Protein AF-A0A0C4YRH5-F1 (afdb_monomer_lite)

pLDDT: mean 89.0, std 13.28, range [38.34, 97.81]

Foldseek 3Di:
DDDDPVNLVVLLVLLLVQLLVVCVPPNLVPADLQNSQVSSVHGSVCSCVRAVDSVRSVVVSVVVVLVVQLVPLAVDNVLSVVLVVLVVVLCVVLVVDPDNVVNVVSVVVSVVVSVVSVVVRVVVPD

Structure (mmCIF, N/CA/C/O backbone):
data_AF-A0A0C4YRH5-F1
#
_entry.id   AF-A0A0C4YRH5-F1
#
loop_
_atom_site.group_PDB
_atom_site.id
_atom_site.type_symbol
_atom_site.label_atom_id
_atom_site.label_alt_id
_atom_site.label_comp_id
_atom_site.label_asym_id
_atom_site.label_entity_id
_atom_site.label_seq_id
_atom_site.pdbx_PDB_ins_code
_atom_site.Cartn_x
_atom_site.Cartn_y
_atom_site.Cartn_z
_atom_site.occupancy
_atom_site.B_iso_or_equiv
_atom_site.auth_seq_id
_atom_site.auth_comp_id
_atom_site.auth_asym_id
_atom_site.auth_atom_id
_atom_site.pdbx_PDB_model_num
ATOM 1 N N . MET A 1 1 ? 15.765 -10.991 -31.513 1.00 50.91 1 MET A N 1
ATOM 2 C CA . MET A 1 1 ? 15.737 -9.542 -31.212 1.00 50.91 1 MET A CA 1
ATOM 3 C C . MET A 1 1 ? 15.952 -9.371 -29.707 1.00 50.91 1 MET A C 1
ATOM 5 O O . MET A 1 1 ? 15.154 -9.901 -28.946 1.00 50.91 1 MET A O 1
ATOM 9 N N . ARG A 1 2 ? 17.059 -8.765 -29.249 1.00 55.38 2 ARG A N 1
ATOM 10 C CA . ARG A 1 2 ? 17.300 -8.531 -27.809 1.00 55.38 2 ARG A CA 1
ATOM 11 C C . ARG A 1 2 ? 16.478 -7.312 -27.385 1.00 55.38 2 ARG A C 1
ATOM 13 O O . ARG A 1 2 ? 16.853 -6.191 -27.708 1.00 55.38 2 ARG A O 1
ATOM 20 N N . TYR A 1 3 ? 15.350 -7.531 -26.714 1.00 61.28 3 TYR A N 1
ATOM 21 C CA . TYR A 1 3 ? 14.623 -6.449 -26.048 1.00 61.28 3 TYR A CA 1
ATOM 22 C C . TYR A 1 3 ? 15.564 -5.763 -25.049 1.00 61.28 3 TYR A C 1
ATOM 24 O O . TYR A 1 3 ? 16.209 -6.438 -24.244 1.00 61.28 3 TYR A O 1
ATOM 32 N N . SER A 1 4 ? 15.689 -4.436 -25.129 1.00 70.81 4 SER A N 1
ATOM 33 C CA . SER A 1 4 ? 16.569 -3.679 -24.236 1.00 70.81 4 SER A CA 1
ATOM 34 C C . SER A 1 4 ? 16.039 -3.724 -22.800 1.00 70.81 4 SER A C 1
ATOM 36 O O . SER A 1 4 ? 14.827 -3.782 -22.570 1.00 70.81 4 SER A O 1
ATOM 38 N N . ALA A 1 5 ? 16.940 -3.675 -21.816 1.00 73.50 5 ALA A N 1
ATOM 39 C CA . ALA A 1 5 ? 16.573 -3.621 -20.398 1.00 73.50 5 ALA A CA 1
ATOM 40 C C . ALA A 1 5 ? 15.580 -2.476 -20.103 1.00 73.50 5 ALA A C 1
ATOM 42 O O . ALA A 1 5 ? 14.652 -2.643 -19.314 1.00 73.50 5 ALA A O 1
ATOM 43 N N . THR A 1 6 ? 15.705 -1.362 -20.830 1.00 79.69 6 THR A N 1
ATOM 44 C CA . THR A 1 6 ? 14.797 -0.210 -20.794 1.00 79.69 6 THR A CA 1
ATOM 45 C C . THR A 1 6 ? 13.366 -0.570 -21.196 1.00 79.69 6 THR A C 1
ATOM 47 O O . THR A 1 6 ? 12.420 -0.173 -20.522 1.00 79.69 6 THR A O 1
ATOM 50 N N . HIS A 1 7 ? 13.180 -1.371 -22.249 1.00 83.75 7 HIS A N 1
ATOM 51 C CA . HIS A 1 7 ? 11.848 -1.804 -22.677 1.00 83.75 7 HIS A CA 1
ATOM 52 C C . HIS A 1 7 ? 11.206 -2.757 -21.657 1.00 83.75 7 HIS A C 1
ATOM 54 O O . HIS A 1 7 ? 10.002 -2.692 -21.403 1.00 83.75 7 HIS A O 1
ATOM 60 N N . LYS A 1 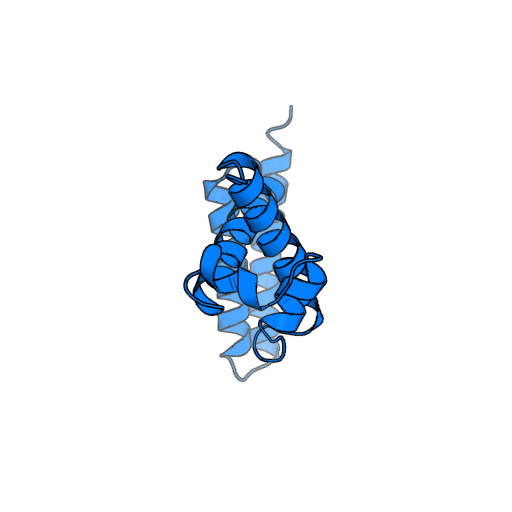8 ? 12.011 -3.631 -21.035 1.00 87.25 8 LYS A N 1
ATOM 61 C CA . LYS A 1 8 ? 11.539 -4.528 -19.971 1.00 87.25 8 LYS A CA 1
ATOM 62 C C . LYS A 1 8 ? 11.081 -3.740 -18.738 1.00 87.25 8 LYS A C 1
ATOM 64 O O . LYS A 1 8 ? 10.017 -4.046 -18.203 1.00 87.25 8 LYS A O 1
ATOM 69 N N . ALA A 1 9 ? 11.843 -2.727 -18.326 1.00 89.12 9 ALA A N 1
ATOM 70 C CA . ALA A 1 9 ? 11.489 -1.846 -17.213 1.00 89.12 9 ALA A CA 1
ATOM 71 C C . ALA A 1 9 ? 10.221 -1.024 -17.507 1.00 89.12 9 ALA A C 1
ATOM 73 O O . ALA A 1 9 ? 9.311 -0.997 -16.686 1.00 89.12 9 ALA A O 1
ATOM 74 N N . ALA A 1 10 ? 10.102 -0.446 -18.707 1.00 92.12 10 ALA A N 1
ATOM 75 C CA . ALA A 1 10 ? 8.922 0.327 -19.102 1.00 92.12 10 ALA A CA 1
ATOM 76 C C . ALA A 1 10 ? 7.638 -0.521 -19.158 1.00 92.12 10 ALA A C 1
ATOM 78 O O . ALA A 1 10 ? 6.580 -0.078 -18.717 1.00 92.12 10 ALA A O 1
ATOM 79 N N . ASN A 1 11 ? 7.719 -1.754 -19.674 1.00 93.06 11 ASN A N 1
ATOM 80 C CA . ASN A 1 11 ? 6.597 -2.697 -19.628 1.00 93.06 11 ASN A CA 1
ATOM 81 C C . ASN A 1 11 ? 6.193 -3.009 -18.188 1.00 93.06 11 ASN A C 1
ATOM 83 O O . ASN A 1 11 ? 5.010 -3.027 -17.870 1.00 93.06 11 ASN A O 1
ATOM 87 N N . ARG A 1 12 ? 7.181 -3.241 -17.323 1.00 94.31 12 ARG A N 1
ATOM 88 C CA . ARG A 1 12 ? 6.954 -3.565 -15.919 1.00 94.31 12 ARG A CA 1
ATOM 89 C C . ARG A 1 12 ? 6.254 -2.428 -15.173 1.00 94.31 12 ARG A C 1
ATOM 91 O O . ARG A 1 12 ? 5.300 -2.689 -14.449 1.00 94.31 12 ARG A O 1
ATOM 98 N N . GLU A 1 13 ? 6.675 -1.188 -15.411 1.00 94.25 13 GLU A N 1
ATOM 99 C CA . GLU A 1 13 ? 6.039 0.004 -14.842 1.00 94.25 13 GLU A CA 1
ATOM 100 C C . GLU A 1 13 ? 4.592 0.161 -15.326 1.00 94.25 13 GLU A C 1
ATOM 102 O O . GLU A 1 13 ? 3.684 0.356 -14.518 1.00 94.25 13 GLU A O 1
ATOM 107 N N . ARG A 1 14 ? 4.346 -0.031 -16.631 1.00 95.12 14 ARG A N 1
ATOM 108 C CA . ARG A 1 14 ? 2.984 -0.037 -17.190 1.00 95.12 14 ARG A CA 1
ATOM 109 C C . ARG A 1 14 ? 2.089 -1.075 -16.525 1.00 95.12 14 ARG A C 1
ATOM 111 O O . ARG A 1 14 ? 0.928 -0.789 -16.242 1.00 95.12 14 ARG A O 1
ATOM 118 N N . VAL A 1 15 ? 2.623 -2.268 -16.262 1.00 96.12 15 VAL A N 1
ATOM 119 C CA . VAL A 1 15 ? 1.883 -3.317 -15.556 1.00 96.12 15 VAL A CA 1
ATOM 120 C C . VAL A 1 15 ? 1.551 -2.887 -14.130 1.00 96.12 15 VAL A C 1
ATOM 122 O O . VAL A 1 15 ? 0.400 -3.050 -13.737 1.00 96.12 15 VAL A O 1
ATOM 125 N N . LEU A 1 16 ? 2.492 -2.309 -13.373 1.00 95.88 16 LEU A N 1
ATOM 126 C CA . LEU A 1 16 ? 2.231 -1.816 -12.011 1.00 95.88 16 LEU A CA 1
ATOM 127 C C . LEU A 1 16 ? 1.131 -0.752 -11.983 1.00 95.88 16 LEU A C 1
ATOM 129 O O . LEU A 1 16 ? 0.214 -0.832 -11.165 1.00 95.88 16 LEU A O 1
ATOM 133 N N . GLU A 1 17 ? 1.200 0.226 -12.884 1.00 94.88 17 GLU A N 1
ATOM 134 C CA . GLU A 1 17 ? 0.235 1.321 -12.941 1.00 94.88 17 GLU A CA 1
ATOM 135 C C . GLU A 1 17 ? -1.170 0.834 -13.323 1.00 94.88 17 GLU A C 1
ATOM 137 O O . GLU A 1 17 ? -2.130 1.070 -12.581 1.00 94.88 17 GLU A O 1
ATOM 142 N N . ALA A 1 18 ? -1.290 0.100 -14.433 1.00 95.75 18 ALA A N 1
ATOM 143 C CA . ALA A 1 18 ? -2.576 -0.402 -14.911 1.00 95.75 18 ALA A CA 1
ATOM 144 C C . ALA A 1 18 ? -3.205 -1.398 -13.924 1.00 95.75 18 ALA A C 1
ATOM 146 O O . ALA A 1 18 ? -4.406 -1.337 -13.647 1.00 95.75 18 ALA A O 1
ATOM 147 N N . SER A 1 19 ? -2.384 -2.272 -13.334 1.00 95.81 19 SER A N 1
ATOM 148 C CA . SER A 1 19 ? -2.826 -3.222 -12.311 1.00 95.81 19 SER A CA 1
ATOM 149 C C . SER A 1 19 ? -3.329 -2.515 -11.060 1.00 95.81 19 SER A C 1
ATOM 151 O O . SER A 1 19 ? -4.363 -2.902 -10.522 1.00 95.81 19 SER A O 1
ATOM 153 N N . GLY A 1 20 ? -2.635 -1.468 -10.602 1.00 94.19 20 GLY A N 1
ATOM 154 C CA . GLY A 1 20 ? -3.059 -0.683 -9.445 1.00 94.19 20 GLY A CA 1
ATOM 155 C C . GLY A 1 20 ? -4.442 -0.062 -9.648 1.00 94.19 20 GLY A C 1
ATOM 156 O O . GLY A 1 20 ? -5.300 -0.166 -8.771 1.00 94.19 20 GLY A O 1
ATOM 157 N N . ALA A 1 21 ? -4.694 0.522 -10.823 1.00 94.19 21 ALA A N 1
ATOM 158 C CA . ALA A 1 21 ? -6.000 1.084 -11.165 1.00 94.19 21 ALA A CA 1
ATOM 159 C C . ALA A 1 21 ? -7.103 0.011 -11.241 1.00 94.19 21 ALA A C 1
ATOM 161 O O . ALA A 1 21 ? -8.198 0.210 -10.712 1.00 94.19 21 ALA A O 1
ATOM 162 N N . LEU A 1 22 ? -6.809 -1.135 -11.863 1.00 95.56 22 LEU A N 1
ATOM 163 C CA . LEU A 1 22 ? -7.747 -2.252 -11.990 1.00 95.56 22 LEU A CA 1
ATOM 164 C C . LEU A 1 22 ? -8.125 -2.833 -10.620 1.00 95.56 22 LEU A C 1
ATOM 166 O O . LEU A 1 22 ? -9.305 -2.949 -10.294 1.00 95.56 22 LEU A O 1
ATOM 170 N N . VAL A 1 23 ? -7.126 -3.120 -9.784 1.00 95.94 23 VAL A N 1
ATOM 171 C CA . VAL A 1 23 ? -7.311 -3.713 -8.452 1.00 95.94 23 VAL A CA 1
ATOM 172 C C . VAL A 1 23 ? -8.113 -2.800 -7.526 1.00 95.94 23 VAL A C 1
ATOM 174 O O . VAL A 1 23 ? -8.958 -3.300 -6.785 1.00 95.94 23 VAL A O 1
ATOM 177 N N . LYS A 1 24 ? -7.899 -1.476 -7.574 1.00 93.38 24 LYS A N 1
ATOM 178 C CA . LYS A 1 24 ? -8.688 -0.511 -6.784 1.00 93.38 24 LYS A CA 1
ATOM 179 C C . LYS A 1 24 ? -10.177 -0.529 -7.154 1.00 93.38 24 LYS A C 1
ATOM 181 O O . LYS A 1 24 ? -11.008 -0.274 -6.289 1.00 93.38 24 LYS A O 1
ATOM 186 N N . ARG A 1 25 ? -10.516 -0.828 -8.414 1.00 94.88 25 ARG A N 1
ATOM 187 C CA . ARG A 1 25 ? -11.903 -0.869 -8.906 1.00 94.88 25 ARG A CA 1
ATOM 188 C C . ARG A 1 25 ? -12.572 -2.223 -8.682 1.00 94.88 25 ARG A C 1
ATOM 190 O O . ARG A 1 25 ? -13.722 -2.267 -8.264 1.00 94.88 25 ARG A O 1
ATOM 197 N N . GLU A 1 26 ? -11.877 -3.310 -8.998 1.00 95.25 26 GLU A N 1
ATOM 198 C CA . GLU A 1 26 ? -12.487 -4.644 -9.109 1.00 95.25 26 GLU A CA 1
ATOM 199 C C . GLU A 1 26 ? -12.155 -5.558 -7.929 1.00 95.25 26 GLU A C 1
ATOM 201 O O . GLU A 1 26 ? -12.826 -6.569 -7.730 1.00 95.25 26 GLU A O 1
ATOM 206 N N . GLY A 1 27 ? -11.163 -5.188 -7.117 1.00 93.94 27 GLY A N 1
ATOM 207 C CA . GLY A 1 27 ? -10.644 -5.995 -6.022 1.00 93.94 27 GLY A CA 1
ATOM 208 C C . GLY A 1 27 ? -9.517 -6.931 -6.465 1.00 93.94 27 GLY A C 1
ATOM 209 O O . GLY A 1 27 ? -9.482 -7.462 -7.574 1.00 93.94 27 GLY A O 1
ATOM 210 N N . PHE A 1 28 ? -8.553 -7.160 -5.572 1.00 95.12 28 PHE A N 1
ATOM 211 C CA . PHE A 1 28 ? -7.388 -7.987 -5.896 1.00 95.12 28 PHE A CA 1
ATOM 212 C C . PHE A 1 28 ? -7.735 -9.471 -6.049 1.00 95.12 28 PHE A C 1
ATOM 214 O O . PHE A 1 28 ? -7.204 -10.140 -6.934 1.00 95.12 28 PHE A O 1
ATOM 221 N N . ALA A 1 29 ? -8.604 -10.007 -5.189 1.00 94.81 29 ALA A N 1
ATOM 222 C CA . ALA A 1 29 ? -8.927 -11.435 -5.170 1.00 94.81 29 ALA A CA 1
ATOM 223 C C . ALA A 1 29 ? -9.635 -11.897 -6.458 1.00 94.81 29 ALA A C 1
ATOM 225 O O . ALA A 1 29 ? -9.342 -12.977 -6.961 1.00 94.81 29 ALA A O 1
ATOM 226 N N . SER A 1 30 ? -10.494 -11.045 -7.015 1.00 94.44 30 SER A N 1
ATOM 227 C CA . SER A 1 30 ? -11.294 -11.253 -8.230 1.00 94.44 30 SER A CA 1
ATOM 228 C C . SER A 1 30 ? -10.523 -11.046 -9.538 1.00 94.44 30 SER A C 1
ATOM 230 O O . SER A 1 30 ? -10.961 -11.541 -10.570 1.00 94.44 30 SER A O 1
ATOM 232 N N . THR A 1 31 ? -9.383 -10.348 -9.519 1.00 96.31 31 THR A N 1
ATOM 233 C CA . THR A 1 31 ? -8.656 -9.984 -10.749 1.00 96.31 31 THR A CA 1
ATOM 234 C C . THR A 1 31 ? -7.579 -11.015 -11.111 1.00 96.31 31 THR A C 1
ATOM 236 O O . THR A 1 31 ? -6.594 -11.152 -10.394 1.00 96.31 31 THR A O 1
ATOM 239 N N . GLY A 1 32 ? -7.697 -11.743 -12.219 1.00 95.81 32 GLY A N 1
ATOM 240 C CA . GLY A 1 32 ? -6.693 -12.713 -12.691 1.00 95.81 32 GLY A CA 1
ATOM 241 C C . GLY A 1 32 ? -5.437 -12.086 -13.323 1.00 95.81 32 GLY A C 1
ATOM 242 O O . GLY A 1 32 ? -5.428 -10.911 -13.679 1.00 95.81 32 GLY A O 1
ATOM 243 N N . VAL A 1 33 ? -4.370 -12.879 -13.513 1.00 96.75 33 VAL A N 1
ATOM 244 C CA . VAL A 1 33 ? -3.121 -12.426 -14.173 1.00 96.75 33 VAL A CA 1
ATOM 245 C C . VAL A 1 33 ? -3.376 -11.925 -15.596 1.00 96.75 33 VAL A C 1
ATOM 247 O O . VAL A 1 33 ? -2.855 -10.877 -15.971 1.00 96.75 33 VAL A O 1
ATOM 250 N N . ASP A 1 34 ? -4.222 -12.614 -16.362 1.00 96.69 34 ASP A N 1
ATOM 251 C CA . ASP A 1 34 ? -4.550 -12.206 -17.732 1.00 96.69 34 ASP A CA 1
ATOM 252 C C . ASP A 1 34 ? -5.274 -10.858 -17.781 1.00 96.69 34 ASP A C 1
ATOM 254 O O . ASP A 1 34 ? -5.004 -10.049 -18.664 1.00 96.69 34 ASP A O 1
ATOM 258 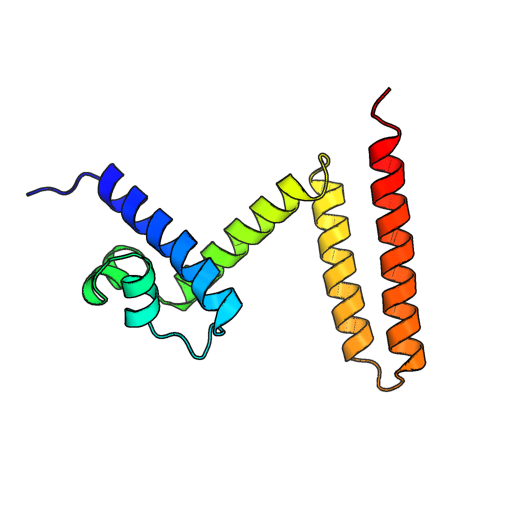N N . GLN A 1 35 ? -6.142 -10.573 -16.805 1.00 97.00 35 GLN A N 1
ATOM 259 C CA . GLN A 1 35 ? -6.823 -9.280 -16.701 1.00 97.00 35 GLN A CA 1
ATOM 260 C C . GLN A 1 35 ? -5.839 -8.157 -16.342 1.00 97.00 35 GLN A C 1
ATOM 262 O O . GLN A 1 35 ? -5.890 -7.089 -16.949 1.00 97.00 35 GLN A O 1
ATOM 267 N N . LEU A 1 36 ? -4.909 -8.408 -15.410 1.00 96.62 36 LEU A N 1
ATOM 268 C CA . LEU A 1 36 ? -3.852 -7.453 -15.042 1.00 96.62 36 LEU A CA 1
ATOM 269 C C . LEU A 1 36 ? -2.957 -7.116 -16.242 1.00 96.62 36 LEU A C 1
ATOM 271 O O . LEU A 1 36 ? -2.691 -5.949 -16.523 1.00 96.62 36 LEU A O 1
ATOM 275 N N . MET A 1 37 ? -2.518 -8.141 -16.974 1.00 96.75 37 MET A N 1
ATOM 276 C CA . MET A 1 37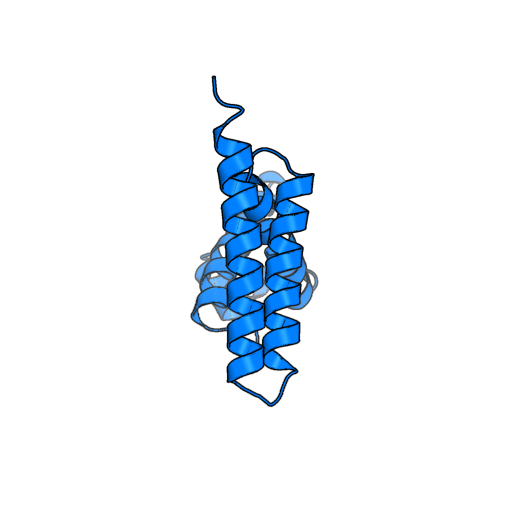 ? -1.676 -7.968 -18.158 1.00 96.75 37 MET A CA 1
ATOM 277 C C . MET A 1 37 ? -2.441 -7.308 -19.305 1.00 96.75 37 MET A C 1
ATOM 279 O O . MET A 1 37 ? -1.918 -6.387 -19.934 1.00 96.75 37 MET A O 1
ATOM 283 N N . GLY A 1 38 ? -3.694 -7.709 -19.527 1.00 96.75 38 GLY A N 1
ATOM 284 C CA . GLY A 1 38 ? -4.574 -7.114 -20.528 1.00 96.75 38 GLY A CA 1
ATOM 285 C C . GLY A 1 38 ? -4.817 -5.626 -20.280 1.00 96.75 38 GLY A C 1
ATOM 286 O O . GLY A 1 38 ? -4.741 -4.836 -21.219 1.00 96.75 38 GLY A O 1
ATOM 287 N N . ALA A 1 39 ? -4.997 -5.214 -19.021 1.00 95.81 39 ALA A N 1
ATOM 288 C CA . ALA A 1 39 ? -5.111 -3.800 -18.657 1.00 95.81 39 ALA A CA 1
ATOM 289 C C . ALA A 1 39 ? -3.849 -2.986 -18.993 1.00 95.81 39 ALA A C 1
ATOM 291 O O . ALA A 1 39 ? -3.942 -1.791 -19.260 1.00 95.81 39 ALA A O 1
ATOM 292 N N . ALA A 1 40 ? -2.679 -3.628 -19.024 1.00 95.50 40 ALA A N 1
ATOM 293 C CA . ALA A 1 40 ? -1.412 -3.021 -19.429 1.00 95.50 40 ALA A CA 1
ATOM 294 C C . ALA A 1 40 ? -1.119 -3.141 -20.940 1.00 95.50 40 ALA A C 1
ATOM 296 O O . ALA A 1 40 ? -0.044 -2.730 -21.389 1.00 95.50 40 ALA A O 1
ATOM 297 N N . GLY A 1 41 ? -2.038 -3.725 -21.722 1.00 95.12 41 GLY A N 1
ATOM 298 C CA . GLY A 1 41 ? -1.859 -3.990 -23.152 1.00 95.12 41 GLY A CA 1
ATOM 299 C C . GLY A 1 41 ? -0.837 -5.093 -23.452 1.00 95.12 41 GLY A C 1
ATOM 300 O O . GLY A 1 41 ? -0.201 -5.075 -24.504 1.00 95.12 41 GLY A O 1
ATOM 301 N N . LEU A 1 42 ? -0.631 -6.025 -22.519 1.00 94.38 42 LEU A N 1
ATOM 302 C CA . LEU A 1 42 ? 0.344 -7.109 -22.621 1.00 94.38 42 LEU A CA 1
ATOM 303 C C . LEU A 1 42 ? -0.334 -8.480 -22.512 1.00 94.38 42 LEU A C 1
ATOM 305 O O . LEU A 1 42 ? -1.455 -8.614 -22.026 1.00 94.38 42 LEU A O 1
ATOM 309 N N . THR A 1 43 ? 0.362 -9.525 -22.957 1.00 94.00 43 THR A N 1
ATOM 310 C CA . THR A 1 43 ? -0.133 -10.904 -22.880 1.00 94.00 43 THR A CA 1
ATOM 311 C C . THR A 1 43 ? 0.151 -11.526 -21.511 1.00 94.00 43 THR A C 1
ATOM 313 O O . THR A 1 43 ? 1.192 -11.266 -20.905 1.00 94.00 43 THR A O 1
ATOM 316 N N . GLY A 1 44 ? -0.739 -12.409 -21.044 1.00 90.75 44 GLY A N 1
ATOM 317 C CA . GLY A 1 44 ? -0.592 -13.123 -19.768 1.00 90.75 44 GLY A CA 1
ATOM 318 C C . GLY A 1 44 ? 0.732 -13.875 -19.623 1.00 90.75 44 GLY A C 1
ATOM 319 O O . GLY A 1 44 ? 1.390 -13.795 -18.587 1.00 90.75 44 GLY A O 1
ATOM 320 N N . GLY A 1 45 ? 1.193 -14.521 -20.700 1.00 90.25 45 GLY A N 1
ATOM 321 C CA . GLY A 1 45 ? 2.450 -15.278 -20.712 1.00 90.25 45 GLY A CA 1
ATOM 322 C C . GLY A 1 45 ? 3.704 -14.442 -20.425 1.00 90.25 45 GLY A C 1
ATOM 323 O O . GLY A 1 45 ? 4.705 -14.984 -19.963 1.00 90.25 45 GLY A O 1
ATOM 324 N N . ALA A 1 46 ? 3.662 -13.121 -20.635 1.00 90.69 46 ALA A N 1
ATOM 325 C CA . ALA A 1 46 ? 4.782 -12.239 -20.317 1.00 90.69 46 ALA A CA 1
ATOM 326 C C . ALA A 1 46 ? 4.883 -11.904 -18.816 1.00 90.69 46 ALA A C 1
ATOM 328 O O . ALA A 1 46 ? 5.928 -11.413 -18.384 1.00 90.69 46 ALA A O 1
ATOM 329 N N . PHE A 1 47 ? 3.849 -12.180 -18.011 1.00 95.31 47 PHE A N 1
ATOM 330 C CA . PHE A 1 47 ? 3.774 -11.774 -16.603 1.00 95.31 47 PHE A CA 1
ATOM 331 C C . PHE A 1 47 ? 4.975 -12.265 -15.791 1.00 95.31 47 PHE A C 1
ATOM 333 O O . PHE A 1 47 ? 5.670 -11.474 -15.153 1.00 95.31 47 PHE A O 1
ATOM 340 N N . TYR A 1 48 ? 5.272 -13.562 -15.892 1.00 93.44 48 TYR A N 1
ATOM 341 C CA . TYR A 1 48 ? 6.332 -14.213 -15.119 1.00 93.44 48 TYR A CA 1
ATOM 342 C C . TYR A 1 48 ? 7.748 -13.816 -15.556 1.00 93.44 48 TYR A C 1
ATOM 344 O O . TYR A 1 48 ? 8.720 -14.137 -14.885 1.00 93.44 48 TYR A O 1
ATOM 352 N N . 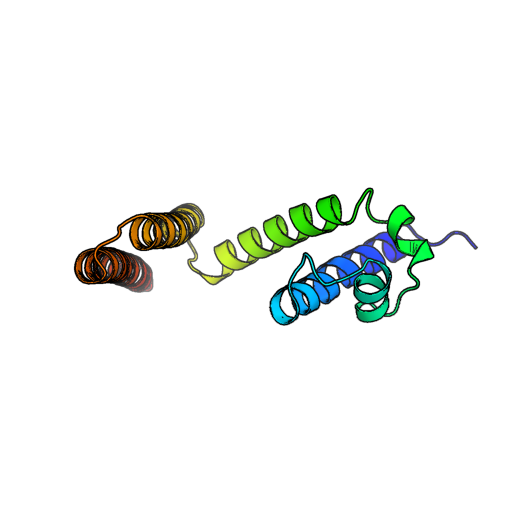SER A 1 49 ? 7.888 -13.067 -16.656 1.00 91.88 49 SER A N 1
ATOM 353 C CA . SER A 1 49 ? 9.162 -12.435 -17.015 1.00 91.88 49 SER A CA 1
ATOM 354 C C . SER A 1 49 ? 9.419 -11.128 -16.245 1.00 91.88 49 SER A C 1
ATOM 356 O O . SER A 1 49 ? 10.562 -10.654 -16.208 1.00 91.88 49 SER A O 1
ATOM 358 N N . HIS A 1 50 ? 8.369 -10.546 -15.650 1.00 91.06 50 HIS A N 1
ATOM 359 C CA . HIS A 1 50 ? 8.366 -9.263 -14.943 1.00 91.06 50 HIS A CA 1
ATOM 360 C C . HIS A 1 50 ? 8.178 -9.397 -13.423 1.00 91.06 50 HIS A C 1
ATOM 362 O O . HIS A 1 50 ? 8.786 -8.617 -12.684 1.00 91.06 50 HIS A O 1
ATOM 368 N N . PHE A 1 51 ? 7.357 -10.352 -12.972 1.00 95.25 51 PHE A N 1
ATOM 369 C CA . PHE A 1 51 ? 7.021 -10.572 -11.562 1.00 95.25 51 PHE A CA 1
ATOM 370 C C . PHE A 1 51 ? 6.991 -12.062 -11.226 1.00 95.25 51 PHE A C 1
ATOM 372 O O . PHE A 1 51 ? 6.393 -12.852 -11.953 1.00 95.25 51 PHE A O 1
ATOM 379 N N . ASP A 1 52 ? 7.539 -12.426 -10.069 1.00 95.06 52 ASP A N 1
ATOM 380 C CA . ASP A 1 52 ? 7.577 -13.824 -9.616 1.0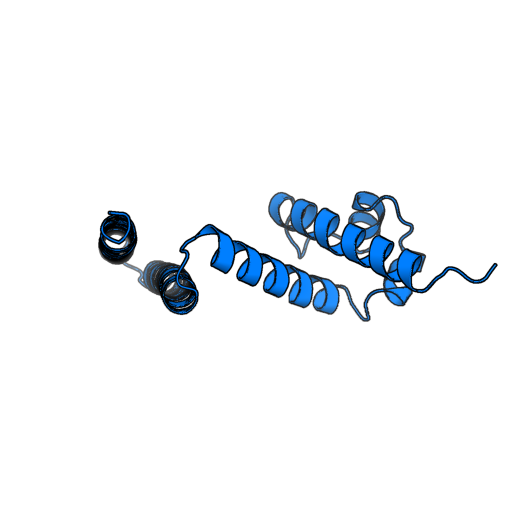0 95.06 52 ASP A CA 1
ATOM 381 C C . ASP A 1 52 ? 6.181 -14.369 -9.278 1.00 95.06 52 ASP A C 1
ATOM 383 O O . ASP A 1 52 ? 5.916 -15.565 -9.369 1.00 95.06 52 ASP A O 1
ATOM 387 N N . SER A 1 53 ? 5.259 -13.490 -8.875 1.00 96.31 53 SER A N 1
ATOM 388 C CA . SER A 1 53 ? 3.872 -13.850 -8.587 1.00 96.31 53 SER A CA 1
ATOM 389 C C . SER A 1 53 ? 2.937 -12.641 -8.622 1.00 96.31 53 SER A C 1
ATOM 391 O O . SER A 1 53 ? 3.358 -11.489 -8.501 1.00 96.31 53 SER A O 1
ATOM 393 N N . LYS A 1 54 ? 1.628 -12.908 -8.691 1.00 95.19 54 LYS A N 1
ATOM 394 C CA . LYS A 1 54 ? 0.575 -11.893 -8.527 1.00 95.19 54 LYS A CA 1
ATOM 395 C C . LYS A 1 54 ? 0.677 -11.160 -7.178 1.00 95.19 54 LYS A C 1
ATOM 397 O O . LYS A 1 54 ? 0.397 -9.969 -7.094 1.00 95.19 54 LYS A O 1
ATOM 402 N N . GLN A 1 55 ? 1.103 -11.860 -6.123 1.00 96.38 55 GLN A N 1
ATOM 403 C CA . GLN A 1 55 ? 1.312 -11.271 -4.796 1.00 96.38 55 GLN A CA 1
ATOM 404 C C . GLN A 1 55 ? 2.549 -10.366 -4.753 1.00 96.38 55 GLN A C 1
ATOM 406 O O . GLN A 1 55 ? 2.527 -9.349 -4.065 1.00 96.38 55 GLN A O 1
ATOM 411 N N . ALA A 1 56 ? 3.613 -10.712 -5.486 1.00 96.62 56 ALA A N 1
ATOM 412 C CA . ALA A 1 56 ? 4.794 -9.862 -5.619 1.00 96.62 56 ALA A CA 1
ATOM 413 C C . ALA A 1 56 ? 4.439 -8.541 -6.315 1.00 96.62 56 ALA A C 1
ATOM 415 O O . ALA A 1 56 ? 4.765 -7.482 -5.786 1.00 96.62 56 ALA A O 1
ATOM 416 N N . LEU A 1 57 ? 3.672 -8.604 -7.414 1.00 96.25 57 LEU A N 1
ATOM 417 C CA . LEU A 1 57 ? 3.122 -7.410 -8.064 1.00 96.25 57 LEU A CA 1
ATOM 418 C C . LEU A 1 57 ? 2.316 -6.552 -7.082 1.00 96.25 57 LEU A C 1
ATOM 420 O O . LEU A 1 57 ? 2.489 -5.337 -7.046 1.00 96.25 57 LEU A O 1
ATOM 424 N N . LEU A 1 58 ? 1.437 -7.167 -6.282 1.00 95.38 58 LEU A N 1
ATOM 425 C CA . LEU A 1 58 ? 0.608 -6.410 -5.343 1.00 95.38 58 LEU A CA 1
ATOM 426 C C . LEU A 1 58 ? 1.451 -5.712 -4.282 1.00 95.38 58 LEU A C 1
ATOM 428 O O . LEU A 1 58 ? 1.209 -4.547 -3.994 1.00 95.38 58 LEU A O 1
ATOM 432 N N . ARG A 1 59 ? 2.414 -6.424 -3.693 1.00 96.69 59 ARG A N 1
ATOM 433 C CA . ARG A 1 59 ? 3.274 -5.891 -2.631 1.00 96.69 59 ARG A CA 1
ATOM 434 C C . ARG A 1 59 ? 3.998 -4.638 -3.096 1.00 96.69 59 ARG A C 1
ATOM 436 O O . ARG A 1 59 ? 3.942 -3.617 -2.423 1.00 96.69 59 ARG A O 1
ATOM 443 N N . GLU A 1 60 ? 4.604 -4.716 -4.271 1.00 96.88 60 GLU A N 1
ATOM 444 C CA . GLU A 1 60 ? 5.295 -3.582 -4.866 1.00 96.88 60 GLU A CA 1
ATOM 445 C C . GLU A 1 60 ? 4.334 -2.459 -5.266 1.00 96.88 60 GLU A C 1
ATOM 447 O O . GLU A 1 60 ? 4.614 -1.290 -5.018 1.00 96.88 60 GLU A O 1
ATOM 452 N N . GLY A 1 61 ? 3.175 -2.793 -5.840 1.00 95.62 61 GLY A N 1
ATOM 453 C CA . GLY A 1 61 ? 2.151 -1.803 -6.169 1.00 95.62 61 GLY A CA 1
ATOM 454 C C . GLY A 1 61 ? 1.654 -1.040 -4.937 1.00 95.62 61 GLY A C 1
ATOM 455 O O . GLY A 1 61 ? 1.480 0.175 -4.997 1.00 95.62 61 GLY A O 1
ATOM 456 N N . VAL A 1 62 ? 1.469 -1.736 -3.810 1.00 94.56 62 VAL A N 1
ATOM 457 C CA . VAL A 1 62 ? 1.099 -1.134 -2.521 1.00 94.56 62 VAL A CA 1
ATOM 458 C C . VAL A 1 62 ? 2.224 -0.251 -1.990 1.00 94.56 62 VAL A C 1
ATOM 460 O O . VAL A 1 62 ? 1.956 0.875 -1.588 1.00 94.56 62 VAL A O 1
ATOM 463 N N . GLU A 1 63 ? 3.473 -0.715 -2.020 1.00 95.38 63 GLU A N 1
ATOM 464 C CA . GLU A 1 63 ? 4.627 0.081 -1.589 1.00 95.38 63 GLU A CA 1
ATOM 465 C C . GLU A 1 63 ? 4.761 1.376 -2.403 1.00 95.38 63 GLU A C 1
ATOM 467 O O . GLU A 1 63 ? 4.872 2.462 -1.830 1.00 95.38 63 GLU A O 1
ATOM 472 N N . ARG A 1 64 ? 4.647 1.285 -3.734 1.00 94.00 64 ARG A N 1
ATOM 473 C CA . ARG A 1 64 ? 4.648 2.440 -4.643 1.00 94.00 64 ARG A CA 1
ATOM 474 C C . ARG A 1 64 ? 3.520 3.419 -4.321 1.00 94.00 64 ARG A C 1
ATOM 476 O O . ARG A 1 64 ? 3.743 4.626 -4.295 1.00 94.00 64 ARG A O 1
ATOM 483 N N . GLU A 1 65 ? 2.311 2.920 -4.075 1.00 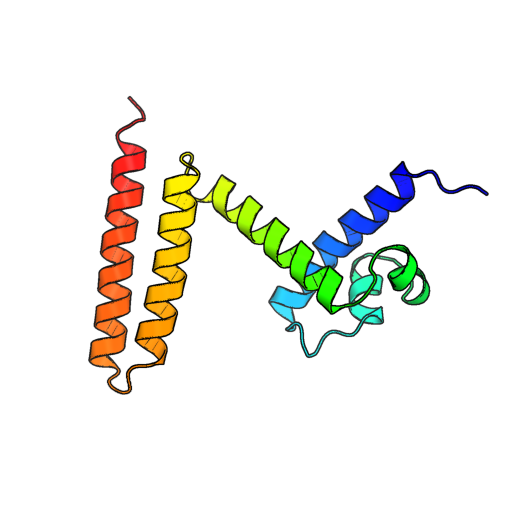93.00 65 GLU A N 1
ATOM 484 C CA . GLU A 1 65 ? 1.164 3.767 -3.736 1.00 93.00 65 GLU A CA 1
ATOM 485 C C . GLU A 1 65 ? 1.335 4.459 -2.377 1.00 93.00 65 GLU A C 1
ATOM 487 O O . GLU A 1 65 ? 0.976 5.629 -2.235 1.00 93.00 65 GLU A O 1
ATOM 492 N N . LEU A 1 66 ? 1.895 3.763 -1.384 1.00 93.69 66 LEU A N 1
ATOM 493 C CA . LEU A 1 66 ? 2.185 4.335 -0.069 1.00 93.69 66 LEU A CA 1
ATOM 494 C C . LEU A 1 66 ? 3.236 5.445 -0.165 1.00 93.69 66 LEU A C 1
ATOM 496 O O . LEU A 1 66 ? 3.040 6.513 0.410 1.00 93.69 66 LEU A O 1
ATOM 500 N N . GLN A 1 67 ? 4.305 5.236 -0.939 1.00 94.06 67 GLN A N 1
ATOM 501 C CA . GLN A 1 67 ? 5.309 6.275 -1.198 1.00 94.06 67 GLN A CA 1
ATOM 502 C C . GLN A 1 67 ? 4.706 7.479 -1.928 1.00 94.06 67 GLN A C 1
ATOM 504 O O . GLN A 1 67 ? 4.894 8.617 -1.506 1.00 94.06 67 GLN A O 1
ATOM 509 N N . ARG A 1 68 ? 3.890 7.240 -2.962 1.00 92.69 68 ARG A N 1
ATOM 510 C CA . ARG A 1 68 ? 3.174 8.315 -3.663 1.00 92.69 68 ARG A CA 1
ATOM 511 C C . ARG A 1 68 ? 2.251 9.092 -2.722 1.00 92.69 68 ARG A C 1
ATOM 513 O O . ARG A 1 68 ? 2.186 10.315 -2.785 1.00 92.69 68 ARG A O 1
ATOM 520 N N . SER A 1 69 ? 1.534 8.394 -1.845 1.00 91.75 69 SER A N 1
ATOM 521 C CA . SER A 1 69 ? 0.647 9.021 -0.859 1.00 91.75 69 SER A CA 1
ATOM 522 C C . SER A 1 69 ? 1.435 9.865 0.139 1.00 91.75 69 SER A C 1
ATOM 524 O O . SER A 1 69 ? 1.031 10.986 0.428 1.00 91.75 69 SER A O 1
ATOM 526 N N . ARG A 1 70 ? 2.589 9.375 0.613 1.00 93.25 70 ARG A N 1
ATOM 527 C CA . ARG A 1 70 ? 3.501 10.134 1.479 1.00 93.25 70 ARG A CA 1
ATOM 528 C C . ARG A 1 70 ? 3.893 11.470 0.843 1.00 93.25 70 ARG A C 1
ATOM 530 O O . ARG A 1 70 ? 3.817 12.490 1.513 1.00 93.25 70 ARG A O 1
ATOM 537 N N . GLU A 1 71 ? 4.273 11.460 -0.432 1.00 91.88 71 GLU A N 1
ATOM 538 C CA . GLU A 1 71 ? 4.698 12.663 -1.164 1.00 91.88 71 GLU A CA 1
ATOM 539 C C . GLU A 1 71 ? 3.561 13.671 -1.395 1.00 91.88 71 GLU A C 1
ATOM 541 O O . GLU A 1 71 ? 3.799 14.876 -1.423 1.00 91.88 71 GLU A O 1
ATOM 546 N N . LEU A 1 72 ? 2.326 13.191 -1.568 1.00 89.44 72 LEU A N 1
ATOM 547 C CA . LEU A 1 72 ? 1.165 14.039 -1.860 1.00 89.44 72 LEU A CA 1
ATOM 548 C C . LEU A 1 72 ? 0.470 14.588 -0.609 1.00 89.44 72 LEU A C 1
ATOM 550 O O . LEU A 1 72 ? -0.188 15.624 -0.692 1.00 89.44 72 LEU A O 1
ATOM 554 N N . LEU A 1 73 ? 0.559 13.886 0.523 1.00 86.69 73 LEU A N 1
ATOM 555 C CA . LEU A 1 73 ? -0.176 14.239 1.739 1.00 86.69 73 LEU A CA 1
ATOM 556 C C . LEU A 1 73 ? 0.429 15.443 2.459 1.00 86.69 73 LEU A C 1
ATOM 558 O O . LEU A 1 73 ? -0.299 16.377 2.787 1.00 86.69 73 LEU A O 1
ATOM 562 N N . LEU A 1 74 ? 1.735 15.412 2.732 1.00 86.56 74 LEU A N 1
ATOM 563 C CA . LEU A 1 74 ? 2.449 16.469 3.448 1.00 86.56 74 LEU A CA 1
ATOM 564 C C . LEU A 1 74 ? 3.889 16.585 2.919 1.00 86.56 74 LEU A C 1
ATOM 566 O O . LEU A 1 74 ? 4.480 15.568 2.561 1.00 86.56 74 LEU A O 1
ATOM 570 N N . PRO A 1 75 ? 4.490 17.792 2.914 1.00 86.75 75 PRO A N 1
ATOM 571 C CA . PRO A 1 75 ? 5.901 17.957 2.554 1.00 86.75 75 PRO A CA 1
ATOM 572 C C . PRO A 1 75 ? 6.850 17.208 3.499 1.00 86.75 75 PRO A C 1
ATOM 574 O O . PRO A 1 75 ? 7.875 16.677 3.073 1.00 86.75 75 PRO A O 1
ATOM 577 N N . ASP A 1 76 ? 6.504 17.166 4.788 1.00 89.56 76 ASP A N 1
ATOM 578 C CA . ASP A 1 76 ? 7.240 16.408 5.792 1.00 89.56 76 ASP A CA 1
ATOM 579 C C . ASP A 1 76 ? 6.888 14.920 5.681 1.00 89.56 76 ASP A C 1
ATOM 581 O O . ASP A 1 76 ? 5.752 14.495 5.911 1.00 89.56 76 ASP A O 1
ATOM 585 N N . GLY A 1 77 ? 7.891 14.121 5.321 1.00 89.12 77 GLY A N 1
ATOM 586 C CA . GLY A 1 77 ? 7.721 12.692 5.110 1.00 89.12 77 GLY A CA 1
ATOM 587 C C . GLY A 1 77 ? 7.400 11.902 6.374 1.00 89.12 77 GLY A C 1
ATOM 588 O O . GLY A 1 77 ? 6.637 10.943 6.293 1.00 89.12 77 GLY A O 1
ATOM 589 N N . GLU A 1 78 ? 7.973 12.274 7.516 1.00 89.25 78 GLU A N 1
ATOM 590 C CA . GLU A 1 78 ? 7.726 11.592 8.787 1.00 89.25 78 GLU A CA 1
ATOM 591 C C . GLU A 1 78 ? 6.311 11.905 9.279 1.00 89.25 78 GLU A C 1
ATOM 593 O O . GLU A 1 78 ? 5.554 10.994 9.628 1.00 89.25 78 GLU A O 1
ATOM 598 N N . ALA A 1 79 ? 5.900 13.171 9.177 1.00 88.44 79 ALA A N 1
ATOM 599 C CA . ALA A 1 79 ? 4.532 13.580 9.466 1.00 88.44 79 ALA A CA 1
ATOM 600 C C . ALA A 1 79 ? 3.516 12.887 8.540 1.00 88.44 79 ALA A C 1
ATOM 602 O O . ALA A 1 79 ? 2.470 12.436 9.011 1.00 88.44 79 ALA A O 1
ATOM 603 N N . ALA A 1 80 ? 3.822 12.735 7.245 1.00 90.94 80 ALA A N 1
ATOM 604 C CA . ALA A 1 80 ? 2.963 12.019 6.299 1.00 90.94 80 ALA A CA 1
ATOM 605 C C . ALA A 1 80 ? 2.762 10.545 6.698 1.00 90.94 80 ALA A C 1
ATOM 607 O O . ALA A 1 80 ? 1.630 10.050 6.702 1.00 90.94 80 ALA A O 1
ATOM 608 N N . TRP A 1 81 ? 3.836 9.849 7.092 1.00 92.94 81 TRP A N 1
ATOM 609 C CA . TRP A 1 81 ? 3.740 8.488 7.632 1.00 92.94 81 TRP A CA 1
ATOM 610 C C . TRP A 1 81 ? 2.933 8.435 8.929 1.00 92.94 81 TRP A C 1
ATOM 612 O O . TRP A 1 81 ? 2.108 7.533 9.093 1.00 92.94 81 TRP A O 1
ATOM 622 N N . GLY A 1 82 ? 3.114 9.412 9.820 1.00 91.69 82 GLY A N 1
ATOM 623 C CA . GLY A 1 82 ? 2.338 9.542 11.052 1.00 91.69 82 GLY A CA 1
ATOM 624 C C . GLY A 1 82 ? 0.839 9.700 10.787 1.00 91.69 82 GLY A C 1
ATOM 625 O O . GLY A 1 82 ? 0.029 8.985 11.377 1.00 91.69 82 GLY A O 1
ATOM 626 N N . VAL A 1 83 ? 0.464 10.574 9.850 1.00 90.12 83 VAL A N 1
ATOM 627 C CA . VAL A 1 83 ? -0.924 10.780 9.405 1.00 90.12 83 VAL A CA 1
ATOM 628 C C . VAL A 1 83 ? -1.522 9.496 8.834 1.00 90.12 83 VAL A C 1
ATOM 630 O O . VAL A 1 83 ? -2.594 9.070 9.268 1.00 90.12 83 VAL A O 1
ATOM 633 N N . MET A 1 84 ? -0.825 8.835 7.906 1.00 91.44 84 MET A N 1
ATOM 634 C CA . MET A 1 84 ? -1.307 7.580 7.321 1.00 91.44 84 MET A CA 1
ATOM 635 C C . MET A 1 84 ? -1.480 6.488 8.382 1.00 91.44 84 MET A C 1
ATOM 637 O O . MET A 1 84 ? -2.499 5.795 8.398 1.00 91.44 84 MET A O 1
ATOM 641 N N . SER A 1 85 ? -0.529 6.375 9.309 1.00 93.56 85 SER A N 1
ATOM 642 C CA . SER A 1 85 ? -0.585 5.406 10.408 1.00 93.56 85 SER A CA 1
ATOM 643 C C . SER A 1 85 ? -1.771 5.669 11.340 1.00 93.56 85 SER A C 1
ATOM 645 O O . SER A 1 85 ? -2.469 4.730 11.723 1.00 93.56 85 SER A O 1
ATOM 647 N N . GLN A 1 86 ? -2.061 6.936 11.652 1.00 91.75 86 GLN A N 1
ATOM 648 C CA . GLN A 1 86 ? -3.231 7.316 12.450 1.00 91.75 86 GLN A CA 1
ATOM 649 C C . GLN A 1 86 ? -4.547 6.974 11.746 1.00 91.75 86 GLN A C 1
ATOM 651 O O . GLN A 1 86 ? -5.450 6.439 12.388 1.00 91.75 86 GLN A O 1
ATOM 656 N N . CYS A 1 87 ? -4.655 7.213 10.435 1.00 91.44 87 CYS A N 1
ATOM 657 C CA . CYS A 1 87 ? -5.828 6.815 9.653 1.00 91.44 87 CYS A CA 1
ATOM 658 C C . CYS A 1 87 ? -6.075 5.302 9.735 1.00 91.44 87 CYS A C 1
ATOM 660 O O . CYS A 1 87 ? -7.201 4.868 9.991 1.00 91.44 87 CYS A O 1
ATOM 662 N N . VAL A 1 88 ? -5.023 4.497 9.548 1.00 93.38 88 VAL A N 1
ATOM 663 C CA . VAL A 1 88 ? -5.113 3.031 9.628 1.00 93.38 88 VAL A CA 1
ATOM 664 C C . VAL A 1 88 ? -5.506 2.588 11.038 1.00 93.38 88 VAL A C 1
ATOM 666 O O . VAL A 1 88 ? -6.458 1.820 11.186 1.00 93.38 88 VAL A O 1
ATOM 669 N N . GLY A 1 89 ? -4.839 3.106 12.072 1.00 95.25 89 GLY A N 1
ATOM 670 C CA . GLY A 1 89 ? -5.135 2.780 13.468 1.00 95.25 89 GLY A CA 1
ATOM 671 C C . GLY A 1 89 ? -6.563 3.150 13.874 1.00 95.25 89 GLY A C 1
ATOM 672 O O . GLY A 1 89 ? -7.272 2.331 14.459 1.00 95.25 89 GLY A O 1
ATOM 673 N N . ALA A 1 90 ? -7.031 4.340 13.494 1.00 95.94 90 ALA A N 1
ATOM 674 C CA . ALA A 1 90 ? -8.393 4.788 13.765 1.00 95.94 90 ALA A CA 1
ATOM 675 C C . ALA A 1 90 ? -9.440 3.890 13.092 1.00 95.94 90 ALA A C 1
ATOM 677 O O . ALA A 1 90 ? -10.412 3.494 13.734 1.00 95.94 90 ALA A O 1
ATOM 678 N N . LEU A 1 91 ? -9.226 3.512 11.826 1.00 96.06 91 LEU A N 1
ATOM 679 C CA . LEU A 1 91 ? -10.109 2.587 11.109 1.00 96.06 91 LEU A CA 1
ATOM 680 C C . LEU A 1 91 ? -10.114 1.185 11.735 1.00 96.06 91 LEU A C 1
ATOM 682 O O . LEU A 1 91 ? -11.174 0.567 11.829 1.00 96.06 91 LEU A O 1
ATOM 686 N N . MET A 1 92 ? -8.958 0.677 12.170 1.00 97.69 92 MET A N 1
ATOM 687 C CA . MET A 1 92 ? -8.853 -0.623 12.842 1.00 97.69 92 MET A CA 1
ATOM 688 C C . MET A 1 92 ? -9.584 -0.634 14.189 1.00 97.69 92 MET A C 1
ATOM 690 O O . MET A 1 92 ? -10.365 -1.551 14.454 1.00 97.69 92 MET A O 1
ATOM 694 N N . LEU A 1 93 ? -9.387 0.397 15.015 1.00 97.38 93 LEU A N 1
ATOM 695 C CA . LEU A 1 93 ? -10.065 0.529 16.305 1.00 97.38 93 LEU A CA 1
ATOM 696 C C . LEU A 1 93 ? -11.580 0.677 16.123 1.00 97.38 93 LEU A C 1
ATOM 698 O O . LEU A 1 93 ? -12.345 -0.058 16.744 1.00 97.38 93 LEU A O 1
ATOM 702 N N . ALA A 1 94 ? -12.017 1.552 15.212 1.00 97.19 94 ALA A N 1
ATOM 703 C CA . ALA A 1 94 ? -13.434 1.773 14.934 1.00 97.19 94 ALA A CA 1
ATOM 704 C C . ALA A 1 94 ? -14.154 0.513 14.421 1.00 97.19 94 ALA A C 1
ATOM 706 O O . ALA A 1 94 ? -15.333 0.332 14.702 1.00 97.19 94 ALA A O 1
ATOM 707 N N . ARG A 1 95 ? -13.459 -0.370 13.691 1.00 96.62 95 ARG A N 1
ATOM 708 C CA . ARG A 1 95 ? -14.016 -1.654 13.225 1.00 96.62 95 ARG A CA 1
ATOM 709 C C . ARG A 1 95 ? -14.050 -2.737 14.300 1.00 96.62 95 ARG A C 1
ATOM 711 O O . ARG A 1 95 ? -14.877 -3.636 14.211 1.00 96.62 95 ARG A O 1
ATOM 718 N N . THR A 1 96 ? -13.139 -2.680 15.268 1.00 97.81 96 THR A N 1
ATOM 719 C CA . THR A 1 96 ? -13.029 -3.690 16.333 1.00 97.81 96 THR A CA 1
ATOM 720 C C . THR A 1 96 ? -14.088 -3.496 17.417 1.00 97.81 96 THR A C 1
ATOM 722 O O . THR A 1 96 ? -14.561 -4.467 18.006 1.00 97.81 96 THR A O 1
ATOM 725 N N . VAL A 1 97 ? -14.474 -2.249 17.702 1.00 97.44 97 VAL A N 1
ATOM 726 C CA . VAL A 1 97 ? -15.471 -1.953 18.738 1.00 97.44 97 VAL A CA 1
ATOM 727 C C . VAL A 1 97 ? -16.888 -2.301 18.270 1.00 97.44 97 VAL A C 1
ATOM 729 O O . VAL A 1 97 ? -17.303 -1.950 17.169 1.00 97.44 97 VAL A O 1
ATOM 732 N N . ALA A 1 98 ? -17.667 -2.962 19.131 1.00 96.25 98 ALA A N 1
ATOM 733 C CA . ALA A 1 98 ? -19.058 -3.309 18.819 1.00 96.25 98 ALA A CA 1
ATOM 734 C C . ALA A 1 98 ? -19.999 -2.088 18.860 1.00 96.25 98 ALA A C 1
ATOM 736 O O . ALA A 1 98 ? -20.987 -2.028 18.126 1.00 96.25 98 ALA A O 1
ATOM 737 N N . ASN A 1 99 ? -19.698 -1.106 19.717 1.00 97.69 99 ASN A N 1
ATOM 738 C CA . ASN A 1 99 ? -20.516 0.091 19.885 1.00 97.69 99 ASN A CA 1
ATOM 739 C C . ASN A 1 99 ? -20.252 1.107 18.757 1.00 97.69 99 ASN A C 1
ATOM 741 O O . ASN A 1 99 ? -19.156 1.656 18.634 1.00 97.69 99 ASN A O 1
ATOM 745 N N . GLN A 1 100 ? -21.293 1.398 17.973 1.00 96.12 100 GLN A N 1
ATOM 746 C CA . GLN A 1 100 ? -21.239 2.327 16.842 1.00 96.12 100 GLN A CA 1
ATOM 747 C C . GLN A 1 100 ? -21.028 3.793 17.250 1.00 96.12 100 GLN A C 1
ATOM 749 O O . GLN A 1 100 ? -20.471 4.563 16.467 1.00 96.12 100 GLN A O 1
ATOM 754 N N . ASP A 1 101 ? -21.450 4.201 18.449 1.00 97.81 101 ASP A N 1
ATOM 755 C CA . ASP A 1 101 ? -21.175 5.546 18.964 1.00 97.81 101 ASP A CA 1
ATOM 756 C C . ASP A 1 101 ? -19.681 5.710 19.259 1.00 97.81 101 ASP A C 1
ATOM 758 O O . ASP A 1 101 ? -19.064 6.654 18.766 1.00 97.81 101 ASP A O 1
ATOM 762 N N . VAL A 1 102 ? -19.076 4.727 19.936 1.00 97.50 102 VAL A N 1
ATOM 763 C CA . VAL A 1 102 ? -17.629 4.702 20.219 1.00 97.50 102 VAL A CA 1
ATOM 764 C C . VAL A 1 102 ? -16.816 4.664 18.922 1.00 97.50 102 VAL A C 1
ATOM 766 O O . VAL A 1 102 ? -15.855 5.418 18.772 1.00 97.50 102 VAL A O 1
ATOM 769 N N . ALA A 1 103 ? -17.220 3.851 17.937 1.00 97.50 103 ALA A N 1
ATOM 770 C CA . ALA A 1 103 ? -16.582 3.832 16.618 1.00 97.50 103 ALA A CA 1
ATOM 771 C C . ALA A 1 103 ? -16.590 5.223 15.957 1.00 97.50 103 ALA A C 1
ATOM 773 O O . ALA A 1 103 ? -15.573 5.679 15.427 1.00 97.50 103 ALA A O 1
ATOM 774 N N . ARG A 1 104 ? -17.730 5.927 16.018 1.00 97.31 104 ARG A N 1
ATOM 775 C CA . ARG A 1 104 ? -17.867 7.288 15.483 1.00 97.31 104 ARG A CA 1
ATOM 776 C C . ARG A 1 104 ? -17.002 8.295 16.239 1.00 97.31 104 ARG A C 1
ATOM 778 O O . ARG A 1 104 ? -16.444 9.182 15.597 1.00 97.31 104 ARG A O 1
ATOM 785 N N . GLU A 1 105 ? -16.874 8.178 17.556 1.00 97.62 105 GLU A N 1
ATOM 786 C CA . GLU A 1 105 ? -15.997 9.038 18.360 1.00 97.62 105 GLU A CA 1
ATOM 787 C C . GLU A 1 105 ? -14.518 8.848 18.015 1.00 97.62 105 GLU A C 1
ATOM 789 O O . GLU A 1 105 ? -13.825 9.841 17.790 1.00 97.62 105 GLU A O 1
ATOM 794 N N . ILE A 1 106 ? -14.055 7.603 17.863 1.00 96.56 106 ILE A N 1
ATOM 795 C CA . ILE A 1 106 ? -12.679 7.286 17.441 1.00 96.56 106 ILE A CA 1
ATOM 796 C C . ILE A 1 106 ? -12.357 7.957 16.099 1.00 96.56 106 ILE A C 1
ATOM 798 O O . ILE A 1 106 ? -11.355 8.663 15.974 1.00 96.56 106 ILE A O 1
ATOM 802 N N . LEU A 1 107 ? -13.229 7.788 15.098 1.00 95.62 107 LEU A N 1
ATOM 803 C CA . LEU A 1 107 ? -13.028 8.378 13.769 1.00 95.62 107 LEU A CA 1
ATOM 804 C C . LEU A 1 107 ? -13.075 9.914 13.798 1.00 95.62 107 LEU A C 1
ATOM 806 O O . LEU A 1 107 ? -12.298 10.565 13.097 1.00 95.62 107 LEU A O 1
ATOM 810 N N . LYS A 1 108 ? -13.959 10.509 14.613 1.00 95.19 108 LYS A N 1
ATOM 811 C CA . LYS A 1 108 ? -14.005 11.967 14.815 1.00 95.19 108 LYS A CA 1
ATOM 812 C C . LYS A 1 108 ? -12.709 12.481 15.445 1.00 95.19 108 LYS A C 1
ATOM 814 O O . LYS A 1 108 ? -12.167 13.463 14.952 1.00 95.19 108 LYS A O 1
ATOM 819 N N . GLY A 1 109 ? -12.205 11.816 16.485 1.00 93.88 109 GLY A N 1
ATOM 820 C CA . GLY A 1 109 ? -10.960 12.193 17.159 1.00 93.88 109 GLY A CA 1
ATOM 821 C C . GLY A 1 109 ? -9.752 12.148 16.224 1.00 93.88 109 GLY A C 1
ATOM 822 O O . GLY A 1 109 ? -8.969 13.098 16.183 1.00 93.88 109 GLY A O 1
ATOM 823 N N . ALA A 1 110 ? -9.653 11.094 15.408 1.00 92.50 110 ALA A N 1
ATOM 824 C CA . ALA A 1 110 ? -8.622 10.984 14.382 1.00 92.50 110 ALA A CA 1
ATOM 825 C C . ALA A 1 110 ? -8.700 12.137 13.370 1.00 92.50 110 ALA A C 1
ATOM 827 O O . ALA A 1 110 ? -7.691 12.781 13.103 1.00 92.50 110 ALA A O 1
ATOM 828 N N . ARG A 1 111 ? -9.895 12.475 12.866 1.00 89.81 111 ARG A N 1
ATOM 829 C CA . ARG A 1 111 ? -10.063 13.612 11.947 1.00 89.81 111 ARG A CA 1
ATOM 830 C C . ARG A 1 111 ? -9.592 14.935 12.560 1.00 89.81 111 ARG A C 1
ATOM 832 O O . ARG A 1 111 ? -8.845 15.653 11.908 1.00 89.81 111 ARG A O 1
ATOM 839 N N . THR A 1 112 ? -9.953 15.227 13.809 1.00 90.25 112 THR A N 1
ATOM 840 C CA . THR A 1 112 ? -9.507 16.452 14.495 1.00 90.25 112 THR A CA 1
ATOM 841 C C . THR A 1 112 ? -7.980 16.520 14.628 1.00 90.25 112 THR A C 1
ATOM 843 O O . THR A 1 112 ? -7.393 17.593 14.493 1.00 90.25 112 THR A O 1
ATOM 846 N N . MET A 1 113 ? -7.309 15.390 14.885 1.00 84.81 113 MET A N 1
ATOM 847 C CA . MET A 1 113 ? -5.838 15.321 14.903 1.00 84.81 113 MET A CA 1
ATOM 848 C C . MET A 1 113 ? -5.239 15.622 13.523 1.00 84.81 113 MET A C 1
ATOM 850 O O . MET A 1 113 ? -4.287 16.396 13.425 1.00 84.81 113 MET A O 1
ATOM 854 N N . LEU A 1 114 ? -5.823 15.065 12.458 1.00 82.50 114 LEU A N 1
ATOM 855 C CA . LEU A 1 114 ? -5.380 15.296 11.080 1.00 82.50 114 LEU A CA 1
ATOM 856 C C . LEU A 1 114 ? -5.562 16.753 10.643 1.00 82.50 114 LEU A C 1
ATOM 858 O O . LEU A 1 114 ? -4.660 17.324 10.038 1.00 82.50 114 LEU A O 1
ATOM 862 N N . GLU A 1 115 ? -6.693 17.371 10.985 1.00 83.50 115 GLU A N 1
ATOM 863 C CA . GLU A 1 115 ? -6.959 18.789 10.704 1.00 83.50 115 GLU A CA 1
ATOM 864 C C . GLU A 1 115 ? -5.916 19.696 11.373 1.00 83.50 115 GLU A C 1
ATOM 866 O O . GLU A 1 115 ? -5.432 20.646 10.759 1.00 83.50 115 GLU A O 1
ATOM 871 N N . ARG A 1 116 ? -5.493 19.366 12.599 1.00 80.38 116 ARG A N 1
ATOM 872 C CA . ARG A 1 116 ? -4.420 20.089 13.301 1.00 80.38 116 ARG A CA 1
ATOM 873 C C . ARG A 1 116 ? -3.054 19.898 12.643 1.00 80.38 116 ARG A C 1
ATOM 875 O O . ARG A 1 116 ? -2.313 20.868 12.518 1.00 80.38 116 ARG A O 1
ATOM 882 N N . ALA A 1 117 ? -2.730 18.682 12.204 1.00 73.06 117 ALA A N 1
ATOM 883 C CA . ALA A 1 117 ? -1.484 18.401 11.490 1.00 73.06 117 ALA A CA 1
ATOM 884 C C . ALA A 1 117 ? -1.423 19.122 10.129 1.00 73.06 117 ALA A C 1
ATOM 886 O O . ALA A 1 117 ? -0.381 19.661 9.761 1.00 73.06 117 ALA A O 1
ATOM 887 N N . GLY A 1 118 ? -2.549 19.193 9.410 1.00 66.69 118 GLY A N 1
ATOM 888 C CA . GLY A 1 118 ? -2.670 19.945 8.158 1.00 66.69 118 GLY A CA 1
ATOM 889 C C . GLY A 1 118 ? -2.619 21.464 8.351 1.00 66.69 118 GLY A C 1
ATOM 890 O O . GLY A 1 118 ? -1.998 22.156 7.548 1.00 66.69 118 GLY A O 1
ATOM 891 N N . GLY A 1 119 ? -3.211 21.982 9.433 1.00 62.78 119 GLY A N 1
ATOM 892 C CA . GLY A 1 119 ? -3.141 23.402 9.796 1.00 62.78 119 GLY A CA 1
ATOM 893 C C . GLY A 1 119 ? -1.725 23.854 10.166 1.00 62.78 119 GLY A C 1
ATOM 894 O O . GLY A 1 119 ? -1.257 24.869 9.661 1.00 62.78 119 GLY A O 1
ATOM 895 N N . ALA A 1 120 ? -0.996 23.055 10.952 1.00 55.56 120 ALA A N 1
ATOM 896 C CA . ALA A 1 120 ? 0.394 23.342 11.315 1.00 55.56 120 ALA A CA 1
ATOM 897 C C . ALA A 1 120 ? 1.351 23.336 10.105 1.00 55.56 120 ALA A C 1
ATOM 899 O O . ALA A 1 120 ? 2.316 24.094 10.077 1.00 55.56 120 ALA A O 1
ATOM 900 N N . ALA A 1 121 ? 1.073 22.524 9.078 1.00 49.59 121 ALA A N 1
ATOM 901 C CA . ALA A 1 121 ? 1.833 22.526 7.825 1.00 49.59 121 ALA A CA 1
ATOM 902 C C . ALA A 1 121 ? 1.526 23.741 6.921 1.00 49.59 121 ALA A C 1
ATOM 904 O O . ALA A 1 121 ? 2.329 24.072 6.046 1.00 49.59 121 ALA A O 1
ATOM 905 N N . GLY A 1 122 ? 0.379 24.404 7.117 1.00 48.03 122 GLY A N 1
ATOM 906 C CA . GLY A 1 122 ? 0.004 25.638 6.422 1.00 48.03 122 GLY A CA 1
ATOM 907 C C . GLY A 1 122 ? 0.740 26.879 6.938 1.00 48.03 122 GLY A C 1
ATOM 908 O O . GLY A 1 122 ? 1.107 27.733 6.134 1.00 48.03 122 GLY A O 1
ATOM 909 N N . ASP A 1 123 ? 1.027 26.938 8.242 1.00 44.78 123 ASP A N 1
ATOM 910 C CA . ASP A 1 123 ? 1.663 28.092 8.906 1.00 44.78 123 ASP A CA 1
ATOM 911 C C . ASP A 1 123 ? 3.187 28.198 8.689 1.00 44.78 123 ASP A C 1
ATOM 913 O O . ASP A 1 123 ? 3.784 29.231 8.974 1.00 44.78 123 ASP A O 1
ATOM 917 N N . LEU A 1 124 ? 3.831 27.170 8.125 1.00 44.00 124 LEU A N 1
ATOM 918 C CA . LEU A 1 124 ? 5.241 27.212 7.693 1.00 44.00 124 LEU A CA 1
ATOM 919 C C . LEU A 1 124 ? 5.433 27.786 6.274 1.00 44.00 124 LEU A C 1
ATOM 921 O O . LEU A 1 124 ? 6.529 27.716 5.718 1.00 44.00 124 LEU A O 1
ATOM 925 N N . ARG A 1 125 ? 4.376 28.347 5.673 1.00 43.00 125 ARG A N 1
ATOM 926 C CA . ARG A 1 125 ? 4.425 29.089 4.404 1.00 43.00 125 ARG A CA 1
ATOM 927 C C . ARG A 1 125 ? 4.179 30.583 4.643 1.00 43.00 125 ARG A C 1
ATOM 929 O O . ARG A 1 125 ? 3.160 31.112 4.207 1.00 43.00 125 ARG A O 1
ATOM 936 N N . VAL A 1 126 ? 5.120 31.247 5.314 1.00 38.34 126 VAL A N 1
ATOM 937 C CA . VAL A 1 126 ? 5.319 32.709 5.266 1.00 38.34 126 VAL A CA 1
ATOM 938 C C . VAL A 1 126 ? 6.797 32.983 5.048 1.00 38.34 126 VAL A C 1
ATOM 940 O O . VAL A 1 126 ? 7.611 32.339 5.746 1.00 38.34 126 VAL A O 1
#

InterPro domains:
  IPR001647 DNA-binding HTH domain, TetR-type [PF00440] (16-60)
  IPR001647 DNA-binding HTH domain, TetR-type [PR00455] (15-28)
  IPR001647 DNA-binding HTH domain, TetR-type [PR00455] (36-59)
  IPR001647 DNA-binding HTH domain, TetR-type [PS50977] (9-69)
  IPR009057 Homedomain-like superfamily [SSF46689] (2-73)
  IPR036271 Tetracyclin repressor-like, C-terminal domain superfamily [SSF48498] (55-114)

Organism: NCBI:txid68895

Sequence (126 aa):
MRYSATHKAANRERVLEASGALVKREGFASTGVDQLMGAAGLTGGAFYSHFDSKQALLREGVERELQRSRELLLPDGEAAWGVMSQCVGALMLARTVANQDVAREILKGARTMLERAGGAAGDLRV

Radius of gyration: 19.45 Å; chains: 1; bounding box: 38×48×51 Å

Secondary structure (DSSP, 8-state):
----HHHHHHHHHHHHHHHHHHHHHH-TTT--HHHHHHHTT--GGGGGGT-S-HHHHHHHHHHHHHHHHHHHH-SSHHHHHHHHHHHHHHHHHHHH-S-HHHHHHHHHHHHHHHHHHHHHHHTT--